Protein AF-A0A4Q2KN50-F1 (afdb_monomer_lite)

Secondary structure (DSSP, 8-state):
---TT--HHHHHHHHHHHHHHTPPPP----TTTTTTTPPPSSPPPPSS-SSSS---SSSS----SSSPP-PPPPPP-

InterPro domains:
  IPR005110 MoeA, N-terminal and linker domain [PF03453] (18-64)
  IPR036135 MoeA, N-terminal and linker domain superfamily [SSF63882] (13-66)

Sequence (77 aa):
MNLRHVAWDAARAAAHRVGSALRTPAEHVELAPGALGRTLALDVQAHAAIPAHDTSAMDGWVVAGDPPWRLAEPLRA

pLDDT: mean 91.26, std 7.6, range [58.09, 97.25]

Radius of gyration: 28.34 Å; chains: 1; bounding box: 55×36×67 Å

Organism: NCBI:txid205332

Structure (mmCIF, N/CA/C/O backbone):
data_AF-A0A4Q2KN50-F1
#
_entry.id   AF-A0A4Q2KN50-F1
#
loop_
_atom_site.group_PDB
_atom_site.id
_atom_site.type_symbol
_atom_site.label_atom_id
_atom_site.label_alt_id
_atom_site.label_comp_id
_atom_site.label_asym_id
_atom_site.label_entity_id
_atom_site.label_seq_id
_atom_site.pdbx_PDB_ins_code
_atom_site.Cartn_x
_atom_site.Cartn_y
_atom_site.Cartn_z
_atom_site.occupancy
_atom_site.B_iso_or_equiv
_atom_site.auth_seq_id
_atom_site.auth_comp_id
_atom_site.auth_asym_id
_atom_site.auth_atom_id
_atom_site.pdbx_PDB_model_num
ATOM 1 N N . MET A 1 1 ? -28.288 -12.462 28.115 1.00 58.09 1 MET A N 1
ATOM 2 C CA . MET A 1 1 ? -27.141 -13.327 28.471 1.00 58.09 1 MET A CA 1
ATOM 3 C C . MET A 1 1 ? -26.324 -12.610 29.535 1.00 58.09 1 MET A C 1
ATOM 5 O O . MET A 1 1 ? -25.885 -11.498 29.278 1.00 58.09 1 MET A O 1
ATOM 9 N N . ASN A 1 2 ? -26.209 -13.174 30.737 1.00 71.31 2 ASN A N 1
ATOM 10 C CA . ASN A 1 2 ? -25.407 -12.597 31.820 1.00 71.31 2 ASN A CA 1
ATOM 11 C C . ASN A 1 2 ? -23.926 -12.934 31.561 1.00 71.31 2 ASN A C 1
ATOM 13 O O . ASN A 1 2 ? -23.596 -14.107 31.438 1.00 71.31 2 ASN A O 1
ATOM 17 N N . LEU A 1 3 ? -23.056 -11.926 31.420 1.00 77.19 3 LEU A N 1
ATOM 18 C CA . LEU A 1 3 ? -21.624 -12.108 31.114 1.00 77.19 3 LEU A CA 1
ATOM 19 C C . LEU A 1 3 ? -20.759 -12.423 32.348 1.00 77.19 3 LEU A C 1
ATOM 21 O O . LEU A 1 3 ? -19.538 -12.503 32.244 1.00 77.19 3 LEU A O 1
ATOM 25 N N . ARG A 1 4 ? -21.359 -12.598 33.527 1.00 81.50 4 ARG A N 1
ATOM 26 C CA . ARG A 1 4 ? -20.631 -12.985 34.739 1.00 81.50 4 ARG A CA 1
ATOM 27 C C . ARG A 1 4 ? -20.282 -14.481 34.675 1.00 81.50 4 ARG A C 1
ATOM 29 O O . ARG A 1 4 ? -21.169 -15.297 34.461 1.00 81.50 4 ARG A O 1
ATOM 36 N N . HIS A 1 5 ? -19.003 -14.818 34.893 1.00 86.81 5 HIS A N 1
ATOM 37 C CA . HIS A 1 5 ? -18.465 -16.193 34.966 1.00 86.81 5 HIS A CA 1
ATOM 38 C C . HIS A 1 5 ? -18.525 -16.997 33.650 1.00 86.81 5 HIS A C 1
ATOM 40 O O . HIS A 1 5 ? -18.646 -18.220 33.667 1.00 86.81 5 HIS A O 1
ATOM 46 N N . VAL A 1 6 ? -18.435 -16.332 32.497 1.00 92.38 6 VAL A N 1
ATOM 47 C CA . VAL A 1 6 ? -18.315 -17.026 31.204 1.00 92.38 6 VAL A CA 1
ATOM 48 C C . VAL A 1 6 ? -16.866 -17.443 30.933 1.00 92.38 6 VAL A C 1
ATOM 50 O O . VAL A 1 6 ? -15.929 -16.802 31.410 1.00 92.38 6 VAL A O 1
ATOM 53 N N . ALA A 1 7 ? -16.677 -18.495 30.134 1.00 95.12 7 ALA A N 1
ATOM 54 C CA . ALA A 1 7 ? -15.357 -18.861 29.628 1.00 95.12 7 ALA A CA 1
ATOM 55 C C . ALA A 1 7 ? -14.716 -17.688 28.864 1.00 95.12 7 ALA A C 1
ATOM 57 O O . ALA A 1 7 ? -15.416 -16.875 28.251 1.00 95.12 7 ALA A O 1
ATOM 58 N N . TRP A 1 8 ? -13.384 -17.619 28.876 1.00 93.81 8 TRP A N 1
ATOM 59 C CA . TRP A 1 8 ? -12.623 -16.515 28.284 1.00 93.81 8 TRP A CA 1
ATOM 60 C C . TRP A 1 8 ? -13.012 -16.220 26.829 1.00 93.81 8 TRP A C 1
ATOM 62 O O . TRP A 1 8 ? -13.283 -15.069 26.486 1.00 93.81 8 TRP A O 1
ATOM 72 N N . ASP A 1 9 ? -13.132 -17.250 25.992 1.00 96.62 9 ASP A N 1
ATOM 73 C CA . ASP A 1 9 ? -13.473 -17.075 24.576 1.00 96.62 9 ASP A CA 1
ATOM 74 C C . ASP A 1 9 ? -14.870 -16.475 24.389 1.00 96.62 9 ASP A C 1
ATOM 76 O O . ASP A 1 9 ? -15.074 -15.599 23.546 1.00 96.62 9 ASP A O 1
ATOM 80 N N . ALA A 1 10 ? -15.826 -16.869 25.236 1.00 94.81 10 ALA A N 1
ATOM 81 C CA . ALA A 1 10 ? -17.168 -16.301 25.233 1.00 94.81 10 ALA A CA 1
ATOM 82 C C . ALA A 1 10 ? -17.165 -14.833 25.695 1.00 94.81 10 ALA A C 1
ATOM 84 O O . ALA A 1 10 ? -17.861 -14.006 25.096 1.00 94.81 10 ALA A O 1
ATOM 85 N N . ALA A 1 11 ? -16.357 -14.485 26.707 1.00 95.25 11 ALA A N 1
ATOM 86 C CA . ALA A 1 11 ? -16.169 -13.097 27.138 1.00 95.25 11 ALA A CA 1
ATOM 87 C C . ALA A 1 11 ? -15.563 -12.244 26.016 1.00 95.25 11 ALA A C 1
ATOM 89 O O . ALA A 1 11 ? -16.092 -11.181 25.685 1.00 95.25 11 ALA A O 1
ATOM 90 N N . ARG A 1 12 ? -14.489 -12.729 25.381 1.00 96.00 12 ARG A N 1
ATOM 91 C CA . ARG A 1 12 ? -13.799 -12.035 24.289 1.00 96.00 12 ARG A CA 1
ATOM 92 C C . ARG A 1 12 ? -14.705 -11.852 23.073 1.00 96.00 12 ARG A C 1
ATOM 94 O O . ARG A 1 12 ? -14.760 -10.755 22.521 1.00 96.00 12 ARG A O 1
ATOM 101 N N . ALA A 1 13 ? -15.461 -12.878 22.685 1.00 96.12 13 ALA A N 1
ATOM 102 C CA . ALA A 1 13 ? -16.419 -12.792 21.584 1.00 96.12 13 ALA A CA 1
ATOM 103 C C . ALA A 1 13 ? -17.565 -11.812 21.883 1.00 96.12 13 ALA A C 1
ATOM 105 O O . ALA A 1 13 ? -18.034 -11.103 20.991 1.00 96.12 13 ALA A O 1
ATOM 106 N N . ALA A 1 14 ? -18.029 -11.745 23.134 1.00 95.25 14 ALA A N 1
ATOM 107 C CA . ALA A 1 14 ? -19.015 -10.753 23.549 1.00 95.25 14 ALA A CA 1
ATOM 108 C C . ALA A 1 14 ? -18.445 -9.328 23.496 1.00 95.25 14 ALA A C 1
ATOM 110 O O . ALA A 1 14 ? -19.078 -8.455 22.906 1.00 95.25 14 ALA A O 1
ATOM 111 N N . ALA A 1 15 ? -17.238 -9.107 24.028 1.00 94.88 15 ALA A N 1
ATOM 112 C CA . ALA A 1 15 ? -16.559 -7.813 23.970 1.00 94.88 15 ALA A CA 1
ATOM 113 C C . ALA A 1 15 ? -16.335 -7.351 22.521 1.00 94.88 15 ALA A C 1
ATOM 115 O O . ALA A 1 15 ? -16.641 -6.210 22.184 1.00 94.88 15 ALA A O 1
ATOM 116 N N . HIS A 1 16 ? -15.887 -8.249 21.638 1.00 95.69 16 HIS A N 1
ATOM 117 C CA . HIS A 1 16 ? -15.696 -7.941 20.222 1.00 95.69 16 HIS A CA 1
ATOM 118 C C . HIS A 1 16 ? -17.010 -7.584 19.513 1.00 95.69 16 HIS A C 1
ATOM 120 O O . HIS A 1 16 ? -17.048 -6.612 18.758 1.00 95.69 16 HIS A O 1
ATOM 126 N N . ARG A 1 17 ? -18.101 -8.319 19.778 1.00 95.88 17 ARG A N 1
ATOM 127 C CA . ARG A 1 17 ? -19.427 -7.996 19.223 1.00 95.88 17 ARG A CA 1
ATOM 128 C C . ARG A 1 17 ? -19.912 -6.622 19.667 1.00 95.88 17 ARG A C 1
ATOM 130 O O . ARG A 1 17 ? -20.353 -5.847 18.826 1.00 95.88 17 ARG A O 1
ATOM 137 N N . VAL A 1 18 ? -19.815 -6.317 20.961 1.00 95.19 18 VAL A N 1
ATOM 138 C CA . VAL A 1 18 ? -20.232 -5.013 21.498 1.00 95.19 18 VAL A CA 1
ATOM 139 C C . VAL A 1 18 ? -19.379 -3.893 20.906 1.00 95.19 18 VAL A C 1
ATOM 141 O O . VAL A 1 18 ? -19.933 -2.931 20.386 1.00 95.19 18 VAL A O 1
ATOM 144 N N . GLY A 1 1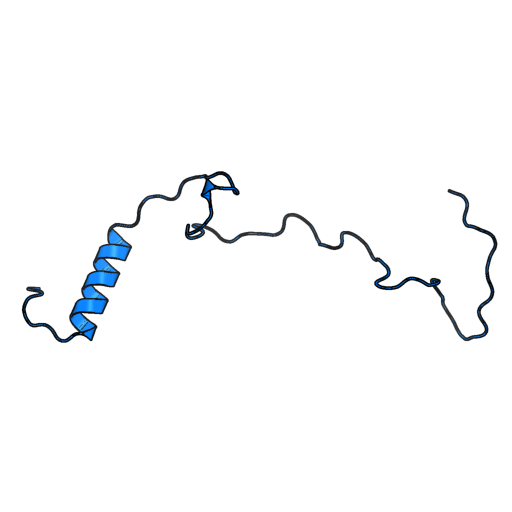9 ? -18.051 -4.044 20.892 1.00 94.00 19 GLY A N 1
ATOM 145 C CA . GLY A 1 19 ? -17.154 -3.064 20.274 1.00 94.00 19 GLY A CA 1
ATOM 146 C C . GLY A 1 19 ? -17.442 -2.853 18.785 1.00 94.00 19 GLY A C 1
ATOM 147 O O . GLY A 1 19 ? -17.441 -1.725 18.309 1.00 94.00 19 GLY A O 1
ATOM 148 N N . SER A 1 20 ? -17.774 -3.923 18.058 1.00 93.62 20 SER A N 1
ATOM 149 C CA . SER A 1 20 ? -18.134 -3.847 16.637 1.00 93.62 20 SER A CA 1
ATOM 150 C C . SER A 1 20 ? -19.462 -3.131 16.390 1.00 93.62 20 SER A C 1
ATOM 152 O O . SER A 1 20 ? -19.588 -2.449 15.372 1.00 93.62 20 SER A O 1
ATOM 154 N N . ALA A 1 21 ? -20.435 -3.292 17.293 1.00 94.56 21 ALA A N 1
ATOM 155 C CA . ALA A 1 21 ? -21.739 -2.632 17.229 1.00 94.56 21 ALA A CA 1
ATOM 156 C C . ALA A 1 21 ? -21.677 -1.149 17.634 1.00 94.56 21 ALA A C 1
ATOM 158 O O . ALA A 1 21 ? -22.490 -0.359 17.170 1.00 94.56 21 ALA A O 1
ATOM 159 N N . LEU A 1 22 ? -20.706 -0.774 18.473 1.00 93.75 22 LEU A N 1
ATOM 160 C CA . LEU A 1 22 ? -20.475 0.597 18.943 1.00 93.75 22 LEU A CA 1
ATOM 161 C C . LEU A 1 22 ? -19.383 1.331 18.149 1.00 93.75 22 LEU A C 1
ATOM 163 O O . LEU A 1 22 ? -18.829 2.319 18.631 1.00 93.75 22 LEU A O 1
ATOM 167 N N . ARG A 1 23 ? -19.036 0.849 16.949 1.00 90.12 23 ARG A N 1
ATOM 168 C CA . ARG A 1 23 ? -18.058 1.530 16.093 1.00 90.12 23 ARG A CA 1
ATOM 169 C C . ARG A 1 23 ? -18.518 2.953 15.788 1.00 90.12 23 ARG A C 1
ATOM 171 O O . ARG A 1 23 ? -19.675 3.182 15.440 1.00 90.12 23 ARG A O 1
ATOM 178 N N . THR A 1 24 ? -17.590 3.895 15.898 1.00 90.69 24 THR A N 1
ATOM 179 C CA . THR A 1 24 ? -17.817 5.284 15.503 1.00 90.69 24 THR A CA 1
ATOM 180 C C . THR A 1 24 ? -18.014 5.377 13.988 1.00 90.69 24 THR A C 1
ATOM 182 O O . THR A 1 24 ? -17.414 4.580 13.256 1.00 90.69 24 THR A O 1
ATOM 185 N N . PRO A 1 25 ? -18.805 6.346 13.496 1.00 92.94 25 PRO A N 1
ATOM 186 C CA . PRO A 1 25 ? -18.892 6.621 12.069 1.00 92.94 25 PRO A CA 1
ATOM 187 C C . PRO A 1 25 ? -17.515 6.891 11.458 1.00 92.94 25 PRO A C 1
ATOM 189 O O . PRO A 1 25 ? -16.600 7.369 12.134 1.00 92.94 25 PRO A O 1
ATOM 192 N N . ALA A 1 26 ? -17.382 6.591 10.168 1.00 95.62 26 ALA A N 1
ATOM 193 C CA . ALA A 1 26 ? -16.221 7.015 9.405 1.00 95.62 26 ALA A CA 1
ATOM 194 C C . ALA A 1 26 ? -16.196 8.545 9.301 1.00 95.62 26 ALA A C 1
ATOM 196 O O . ALA A 1 26 ? -17.239 9.186 9.175 1.00 95.62 26 ALA A O 1
ATOM 197 N N . GLU A 1 27 ? -14.999 9.116 9.320 1.00 95.38 27 GLU A N 1
ATOM 198 C CA . GLU A 1 27 ? -14.775 10.542 9.112 1.00 95.38 27 GLU A CA 1
ATOM 199 C C . GLU A 1 27 ? -13.576 10.738 8.186 1.00 95.38 27 GLU A C 1
ATOM 201 O O . GLU A 1 27 ? -12.695 9.877 8.094 1.00 95.38 27 GLU A O 1
ATOM 206 N N . HIS A 1 28 ? -13.545 11.880 7.507 1.00 95.81 28 HIS A N 1
ATOM 207 C CA . HIS A 1 28 ? -12.361 12.308 6.779 1.00 95.81 28 HIS A CA 1
ATOM 208 C C . HIS A 1 28 ? -11.372 12.926 7.761 1.00 95.81 28 HIS A C 1
ATOM 210 O O . HIS A 1 28 ? -11.732 13.787 8.560 1.00 95.81 28 HIS A O 1
ATOM 216 N N . VAL A 1 29 ? -10.121 12.488 7.679 1.00 95.50 29 VAL A N 1
ATOM 217 C CA . VAL A 1 29 ? -9.014 13.031 8.463 1.00 95.50 29 VAL A CA 1
ATOM 218 C C . VAL A 1 29 ? -7.862 13.367 7.536 1.00 95.50 29 VAL A C 1
ATOM 220 O O . VAL A 1 29 ? -7.662 12.704 6.518 1.00 95.50 29 VAL A O 1
ATOM 223 N N . GLU A 1 30 ? -7.077 14.366 7.920 1.00 96.75 30 GLU A N 1
ATOM 224 C CA . GLU A 1 30 ? -5.800 14.635 7.270 1.00 96.75 30 GLU A CA 1
ATOM 225 C C . GLU A 1 30 ? -4.839 13.454 7.466 1.00 96.75 30 GLU A C 1
ATOM 227 O O . GLU A 1 30 ? -4.766 12.863 8.550 1.00 96.75 30 GLU A O 1
ATOM 232 N N . LEU A 1 31 ? -4.072 13.134 6.418 1.00 94.94 31 LEU A N 1
ATOM 233 C CA . LEU A 1 31 ? -3.115 12.020 6.416 1.00 94.94 31 LEU A CA 1
ATOM 234 C C . LEU A 1 31 ? -2.110 12.128 7.568 1.00 94.94 31 LEU A C 1
ATOM 236 O O . LEU A 1 31 ? -1.901 11.172 8.312 1.00 94.94 31 LEU A O 1
ATOM 240 N N . ALA A 1 32 ? -1.517 13.305 7.749 1.00 93.00 32 ALA A N 1
ATOM 241 C CA . ALA A 1 32 ? -0.593 13.571 8.840 1.00 93.00 32 ALA A CA 1
ATOM 242 C C . ALA A 1 32 ? -1.019 14.832 9.609 1.00 93.00 32 ALA A C 1
ATOM 244 O O . ALA A 1 32 ? -1.344 15.837 8.979 1.00 93.00 32 ALA A O 1
ATOM 245 N N . PRO A 1 33 ? -1.001 14.808 10.957 1.00 89.75 33 PRO A N 1
ATOM 246 C CA . PRO A 1 33 ? -0.725 13.658 11.832 1.00 89.75 33 PRO A CA 1
ATOM 247 C C . PRO A 1 33 ? -1.957 12.762 12.090 1.00 89.75 33 PRO A C 1
ATOM 249 O O . PRO A 1 33 ? -1.840 11.741 12.764 1.00 89.75 33 PRO A O 1
ATOM 252 N N . GLY A 1 34 ? -3.139 13.152 11.600 1.00 93.69 34 GLY A N 1
ATOM 253 C CA . GLY A 1 34 ? -4.434 12.650 12.075 1.00 93.69 34 GLY A CA 1
ATOM 254 C C . GLY A 1 34 ? -4.769 11.195 11.741 1.00 93.69 34 GLY A C 1
ATOM 255 O O . GLY A 1 34 ? -5.580 10.591 12.446 1.00 93.69 34 GLY A O 1
ATOM 256 N N . ALA A 1 35 ? -4.160 10.610 10.705 1.00 95.56 35 ALA A N 1
ATOM 257 C CA . ALA A 1 35 ? -4.473 9.243 10.292 1.00 95.56 35 ALA A CA 1
ATOM 258 C C . ALA A 1 35 ? -3.685 8.160 11.053 1.00 95.56 35 ALA A C 1
ATOM 260 O O . ALA A 1 35 ? -4.067 6.987 11.009 1.00 95.56 35 ALA A O 1
ATOM 261 N N . LEU A 1 36 ? -2.603 8.507 11.764 1.00 95.94 36 LEU A N 1
ATOM 262 C CA . LEU A 1 36 ? -1.775 7.511 12.451 1.00 95.94 36 LEU A CA 1
ATOM 263 C C . LEU A 1 36 ? -2.574 6.805 13.561 1.00 95.94 36 LEU A C 1
ATOM 265 O O . LEU A 1 36 ? -3.132 7.441 14.450 1.00 95.94 36 LEU A O 1
ATOM 269 N N . GLY A 1 37 ? -2.624 5.471 13.509 1.00 94.06 37 GLY A N 1
ATOM 270 C CA . GLY A 1 37 ? -3.380 4.647 14.462 1.00 94.06 37 GLY A CA 1
ATOM 271 C C . GLY A 1 37 ? -4.881 4.525 14.166 1.00 94.06 37 GLY A C 1
ATOM 272 O O . GLY A 1 37 ? -5.591 3.851 14.912 1.00 94.06 37 GLY A O 1
ATOM 273 N N . ARG A 1 38 ? -5.380 5.134 13.083 1.00 94.81 38 ARG A N 1
ATOM 274 C CA . ARG A 1 38 ? -6.765 4.968 12.616 1.00 94.81 38 ARG A CA 1
ATOM 275 C C . ARG A 1 38 ? -6.918 3.678 11.801 1.00 94.81 38 ARG A C 1
ATOM 277 O O . ARG A 1 38 ? -5.952 3.126 11.283 1.00 94.81 38 ARG A O 1
ATOM 284 N N . THR A 1 39 ? -8.155 3.205 11.665 1.00 93.81 39 THR A N 1
ATOM 285 C CA . THR A 1 39 ? -8.518 2.108 10.753 1.00 93.81 39 THR A CA 1
ATOM 286 C C . THR A 1 39 ? -9.177 2.690 9.508 1.00 93.81 39 THR A C 1
ATOM 288 O O . THR A 1 39 ? -10.072 3.525 9.629 1.00 93.81 39 THR A O 1
ATOM 291 N N . LEU A 1 40 ? -8.749 2.246 8.324 1.00 95.75 40 LEU A N 1
ATOM 292 C CA . LEU A 1 40 ? -9.382 2.626 7.062 1.00 95.75 40 LEU A CA 1
ATOM 293 C C . LEU A 1 40 ? -10.841 2.159 7.040 1.00 95.75 40 LEU A C 1
ATOM 295 O O . LEU A 1 40 ? -11.137 1.000 7.325 1.00 95.75 40 LEU A O 1
ATOM 299 N N . ALA A 1 41 ? -11.747 3.074 6.704 1.00 95.75 41 ALA A N 1
ATOM 300 C CA . ALA A 1 41 ? -13.168 2.765 6.573 1.00 95.75 41 ALA A CA 1
ATOM 301 C C . ALA A 1 41 ? -13.525 2.174 5.199 1.00 95.75 41 ALA A C 1
ATOM 303 O O . ALA A 1 41 ? -14.561 1.529 5.065 1.00 95.75 41 ALA A O 1
ATOM 304 N N . LEU A 1 42 ? -12.682 2.420 4.195 1.00 95.00 42 LEU A N 1
ATOM 305 C CA . LEU A 1 42 ? -12.844 2.015 2.801 1.00 95.00 42 LEU A CA 1
ATOM 306 C C . LEU A 1 42 ? -11.481 1.596 2.237 1.00 95.00 42 LEU A C 1
ATOM 308 O O . LEU A 1 42 ? -10.441 2.021 2.748 1.00 95.00 42 LEU A O 1
ATOM 312 N N . ASP A 1 43 ? -11.497 0.804 1.168 1.00 97.25 43 ASP A N 1
ATOM 313 C CA . ASP A 1 43 ? -10.284 0.426 0.444 1.00 97.25 43 ASP A CA 1
ATOM 314 C C . ASP A 1 43 ? -9.595 1.655 -0.167 1.00 97.25 43 ASP A C 1
ATOM 316 O O . ASP A 1 43 ? -10.248 2.563 -0.688 1.00 97.25 43 ASP A O 1
ATOM 320 N N . VAL A 1 44 ? -8.260 1.662 -0.156 1.00 95.50 44 VAL A N 1
ATOM 321 C CA . VA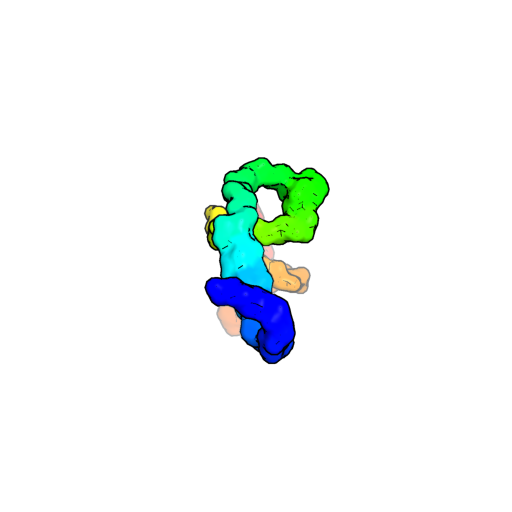L A 1 44 ? -7.459 2.692 -0.830 1.00 95.50 44 VAL A CA 1
ATOM 322 C C . VAL A 1 44 ? -7.157 2.223 -2.244 1.00 95.50 44 VAL A C 1
ATOM 324 O O . VAL A 1 44 ? -6.514 1.194 -2.442 1.00 95.50 44 VAL A O 1
ATOM 327 N N . GLN A 1 45 ? -7.610 2.991 -3.228 1.00 96.56 45 GLN A N 1
ATOM 328 C CA . GLN A 1 45 ? -7.374 2.715 -4.641 1.00 96.56 45 GLN A CA 1
ATOM 329 C C . GLN A 1 45 ? -6.266 3.628 -5.163 1.00 96.56 45 GLN A C 1
ATOM 331 O O . GLN A 1 45 ? -6.251 4.828 -4.882 1.00 96.56 45 GLN A O 1
ATOM 336 N N . ALA A 1 46 ? -5.332 3.068 -5.931 1.00 95.88 46 ALA A N 1
ATOM 337 C CA . ALA A 1 46 ? -4.316 3.870 -6.597 1.00 95.88 46 ALA A CA 1
ATOM 338 C C . ALA A 1 46 ? -4.968 4.710 -7.703 1.00 95.88 46 ALA A C 1
ATOM 340 O O . ALA A 1 46 ? -5.655 4.182 -8.574 1.00 95.88 46 ALA A O 1
ATOM 341 N N . HIS A 1 47 ? -4.728 6.020 -7.688 1.00 95.62 47 HIS A N 1
ATOM 342 C CA . HIS A 1 47 ? -5.239 6.920 -8.726 1.00 95.62 47 HIS A CA 1
ATOM 343 C C . HIS A 1 47 ? -4.435 6.854 -10.034 1.00 95.62 47 HIS A C 1
ATOM 345 O O . HIS A 1 47 ? -4.929 7.285 -11.072 1.00 95.62 47 HIS A O 1
ATOM 351 N N . ALA A 1 48 ? -3.204 6.338 -9.989 1.00 96.25 48 ALA A N 1
ATOM 352 C CA . ALA A 1 48 ? -2.313 6.230 -11.138 1.00 96.25 48 ALA A CA 1
ATOM 353 C C . ALA A 1 48 ? -1.337 5.055 -10.975 1.00 96.25 48 ALA A C 1
ATOM 355 O O . ALA A 1 48 ? -1.070 4.609 -9.856 1.00 96.25 48 ALA A O 1
ATOM 356 N N . ALA A 1 49 ? -0.785 4.583 -12.095 1.00 95.88 49 ALA A N 1
ATOM 357 C CA . ALA A 1 49 ? 0.334 3.647 -12.094 1.00 95.88 49 ALA A CA 1
ATOM 358 C C . ALA A 1 49 ? 1.603 4.334 -11.573 1.00 95.88 49 ALA A C 1
ATOM 360 O O . ALA A 1 49 ? 1.863 5.494 -11.897 1.00 95.88 49 ALA A O 1
ATOM 361 N N . ILE A 1 50 ? 2.390 3.608 -10.779 1.00 94.12 50 ILE A N 1
ATOM 362 C CA . ILE A 1 50 ? 3.682 4.066 -10.267 1.00 94.12 50 ILE A CA 1
ATOM 363 C C . ILE A 1 50 ? 4.704 2.938 -10.498 1.00 94.12 50 ILE A C 1
ATOM 365 O O . ILE A 1 50 ? 4.512 1.855 -9.942 1.00 94.12 50 ILE A O 1
ATOM 369 N N . PRO A 1 51 ? 5.770 3.157 -11.295 1.00 93.88 51 PRO A N 1
ATOM 370 C CA . PRO A 1 51 ? 6.087 4.391 -12.020 1.00 93.88 51 PRO A CA 1
ATOM 371 C C . PRO A 1 51 ? 5.074 4.682 -13.137 1.00 93.88 51 PRO A C 1
ATOM 373 O O . PRO A 1 51 ? 4.401 3.789 -13.642 1.00 93.88 51 PRO A O 1
ATOM 376 N N . ALA A 1 52 ? 4.958 5.954 -13.513 1.00 94.75 52 ALA A N 1
ATOM 377 C CA . ALA A 1 52 ? 3.990 6.387 -14.522 1.00 94.75 52 ALA A CA 1
ATOM 378 C C . ALA A 1 52 ? 4.401 6.030 -15.966 1.00 94.75 52 ALA A C 1
ATOM 380 O O . ALA A 1 52 ? 3.597 6.173 -16.882 1.00 94.75 52 ALA A O 1
ATOM 381 N N . HIS A 1 53 ? 5.651 5.621 -16.179 1.00 93.75 53 HIS A N 1
ATOM 382 C CA . HIS A 1 53 ? 6.234 5.297 -17.478 1.00 93.75 53 HIS A CA 1
ATOM 383 C C . HIS A 1 53 ? 7.389 4.307 -17.309 1.00 93.75 53 HIS A C 1
ATOM 385 O O . HIS A 1 53 ? 7.929 4.157 -16.207 1.00 93.75 53 HIS A O 1
ATOM 391 N N . ASP A 1 54 ? 7.783 3.674 -18.413 1.00 94.00 54 ASP A N 1
ATOM 392 C CA . ASP A 1 54 ? 8.969 2.825 -18.467 1.00 94.00 54 ASP A CA 1
ATOM 393 C C . ASP A 1 54 ? 10.201 3.651 -18.086 1.00 94.00 54 ASP A C 1
ATOM 395 O O . ASP A 1 54 ? 10.493 4.688 -18.683 1.00 94.00 54 ASP A O 1
ATOM 399 N N . THR A 1 55 ? 10.909 3.204 -17.054 1.00 92.69 55 THR A N 1
ATOM 400 C CA . THR A 1 55 ? 12.071 3.898 -16.501 1.00 92.69 55 THR A CA 1
ATOM 401 C C . THR A 1 55 ? 13.202 2.910 -16.260 1.00 92.69 55 THR A C 1
ATOM 403 O O . THR A 1 55 ? 12.967 1.736 -15.961 1.00 92.69 55 THR A O 1
ATOM 406 N N . SER A 1 56 ? 14.442 3.375 -16.409 1.00 93.69 56 SER A N 1
ATOM 407 C CA . SER A 1 56 ? 15.609 2.550 -16.115 1.00 93.69 56 SER A CA 1
ATOM 408 C C . SER A 1 56 ? 15.801 2.439 -14.608 1.00 93.69 56 SER A C 1
ATOM 410 O O . SER A 1 56 ? 15.812 3.439 -13.894 1.00 93.69 56 SER A O 1
ATOM 412 N N . ALA A 1 57 ? 16.022 1.220 -14.125 1.00 94.69 57 ALA A N 1
ATOM 413 C CA . ALA A 1 57 ? 16.428 0.984 -12.742 1.00 94.69 57 ALA A CA 1
ATOM 414 C C . ALA A 1 57 ? 17.929 1.245 -12.506 1.00 94.69 57 ALA A C 1
ATOM 416 O O . ALA A 1 57 ? 18.392 1.164 -11.371 1.00 94.69 57 ALA A O 1
ATOM 417 N N . MET A 1 58 ? 18.698 1.493 -13.571 1.00 95.56 58 MET A N 1
ATOM 418 C CA . MET A 1 58 ? 20.156 1.597 -13.529 1.00 95.56 58 MET A CA 1
ATOM 419 C C . MET A 1 58 ? 20.669 2.751 -14.385 1.00 95.56 58 MET A C 1
ATOM 421 O O . MET A 1 58 ? 20.087 3.084 -15.421 1.00 95.56 58 MET A O 1
ATOM 425 N N . ASP A 1 59 ? 21.828 3.271 -14.003 1.00 94.62 59 ASP A N 1
ATOM 426 C CA . ASP A 1 59 ? 22.622 4.128 -14.872 1.00 94.62 59 ASP A CA 1
ATOM 427 C C . ASP A 1 59 ? 23.196 3.287 -16.016 1.00 94.62 59 ASP A C 1
ATOM 429 O O . ASP A 1 59 ? 23.854 2.266 -15.803 1.00 94.62 59 ASP A O 1
ATOM 433 N N . GLY A 1 60 ? 22.931 3.694 -17.252 1.00 89.06 60 GLY A N 1
ATOM 434 C CA . GLY A 1 60 ? 23.343 2.942 -18.427 1.00 89.06 60 GLY A CA 1
ATOM 435 C C . GLY A 1 60 ? 22.737 3.489 -19.709 1.00 89.06 60 GLY A C 1
ATOM 436 O O . GLY A 1 60 ? 22.254 4.618 -19.758 1.00 89.06 60 GLY A O 1
ATOM 437 N N . TRP A 1 61 ? 22.768 2.667 -20.754 1.00 87.69 61 TRP A N 1
ATOM 438 C CA . TRP A 1 61 ? 22.261 3.012 -22.079 1.00 87.69 61 TRP A CA 1
ATOM 439 C C . TRP A 1 61 ? 21.133 2.065 -22.470 1.00 87.69 61 TRP A C 1
ATOM 441 O O . TRP A 1 61 ? 21.230 0.857 -22.252 1.00 87.69 61 TRP A O 1
ATOM 451 N N . VAL A 1 62 ? 20.083 2.606 -23.087 1.00 89.38 62 VAL A N 1
ATOM 452 C CA . VAL A 1 62 ? 19.067 1.783 -23.750 1.00 89.38 62 VAL A CA 1
ATOM 453 C C . VAL A 1 62 ? 19.702 1.161 -24.991 1.00 89.38 62 VAL A C 1
ATOM 455 O O . VAL A 1 62 ? 20.273 1.868 -25.821 1.00 89.38 62 VAL A O 1
ATOM 458 N N . VAL A 1 63 ? 19.609 -0.161 -25.116 1.00 89.69 63 VAL A N 1
ATOM 459 C CA . VAL A 1 63 ? 20.138 -0.922 -26.254 1.00 89.69 63 VAL A CA 1
ATOM 460 C C . VAL A 1 63 ? 19.054 -1.821 -26.841 1.00 89.69 63 VAL A C 1
ATOM 462 O O . VAL A 1 63 ? 18.141 -2.245 -26.135 1.00 89.69 63 VAL A O 1
ATOM 465 N N . ALA A 1 64 ? 19.154 -2.121 -28.134 1.00 89.75 64 ALA A N 1
ATOM 466 C CA . ALA A 1 64 ? 18.275 -3.055 -28.831 1.00 89.75 64 ALA A CA 1
ATOM 467 C C . ALA A 1 64 ? 19.059 -3.817 -29.914 1.00 89.75 64 ALA A C 1
ATOM 469 O O . ALA A 1 64 ? 19.970 -3.257 -30.526 1.00 89.75 64 ALA A O 1
ATOM 470 N N . GLY A 1 65 ? 18.686 -5.077 -30.164 1.00 90.94 65 GLY A N 1
ATOM 471 C CA . GLY A 1 65 ? 19.333 -5.950 -31.155 1.00 90.94 65 GLY A CA 1
ATOM 472 C C . GLY A 1 65 ? 20.633 -6.606 -30.673 1.00 90.94 65 GLY A C 1
ATOM 473 O O . GLY A 1 65 ? 21.027 -6.449 -29.516 1.00 90.94 65 GLY A O 1
ATOM 474 N N . ASP A 1 66 ? 21.289 -7.346 -31.570 1.00 95.88 66 ASP A N 1
ATOM 475 C CA . ASP A 1 66 ? 22.524 -8.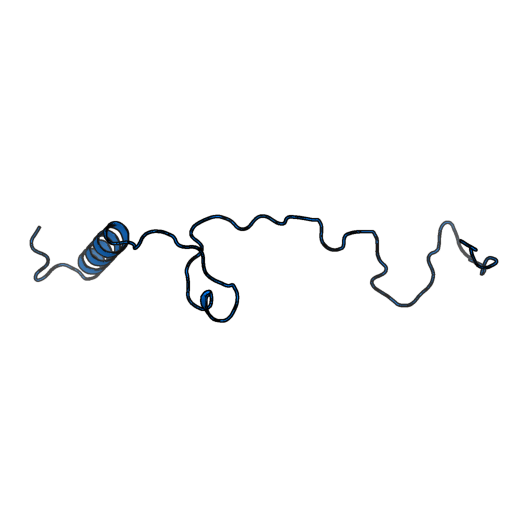077 -31.268 1.00 95.88 66 ASP A CA 1
ATOM 476 C C . ASP A 1 66 ? 23.740 -7.139 -31.131 1.00 95.88 66 ASP A C 1
ATOM 478 O O . ASP A 1 66 ? 23.842 -6.136 -31.847 1.00 95.88 66 ASP A O 1
ATOM 482 N N . PRO A 1 67 ? 24.691 -7.447 -30.231 1.00 93.56 67 PRO A N 1
ATOM 483 C CA . PRO A 1 67 ? 25.915 -6.667 -30.078 1.00 93.56 67 PRO A CA 1
ATOM 484 C C . PRO A 1 67 ? 26.851 -6.804 -31.301 1.00 93.56 67 PRO A C 1
ATOM 486 O O . PRO A 1 67 ? 26.771 -7.790 -32.037 1.00 93.56 67 PRO A O 1
ATOM 489 N N . PRO A 1 68 ? 27.814 -5.874 -31.493 1.00 94.00 68 PRO A N 1
ATOM 490 C CA . PRO A 1 68 ? 28.175 -4.772 -30.595 1.00 94.00 68 PRO A CA 1
ATOM 491 C C . PRO A 1 68 ? 27.366 -3.486 -30.833 1.00 94.00 68 PRO A C 1
ATOM 493 O O . PRO A 1 68 ? 27.314 -2.964 -31.947 1.00 94.00 68 PRO A O 1
ATOM 496 N N . TRP A 1 69 ? 26.811 -2.920 -29.757 1.00 92.38 69 TRP A N 1
ATOM 497 C CA . TRP A 1 69 ? 26.107 -1.635 -29.797 1.00 92.38 69 TRP A CA 1
ATOM 498 C C . TRP A 1 69 ? 27.084 -0.456 -29.885 1.00 92.38 69 TRP A C 1
ATOM 500 O O . TRP A 1 69 ? 28.182 -0.492 -29.327 1.00 92.38 69 TRP A O 1
ATOM 510 N N . ARG A 1 70 ? 26.678 0.609 -30.584 1.00 89.6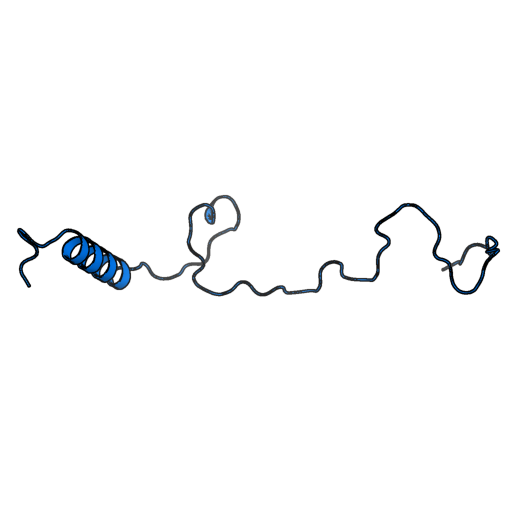2 70 ARG A N 1
ATOM 511 C CA . ARG A 1 70 ? 27.441 1.859 -30.728 1.00 89.62 70 ARG A CA 1
ATOM 512 C C . ARG A 1 70 ? 26.585 3.038 -30.283 1.00 89.62 70 ARG A C 1
ATOM 514 O O . ARG A 1 70 ? 25.370 3.005 -30.455 1.00 89.62 70 ARG A O 1
ATOM 521 N N . LEU A 1 71 ? 27.223 4.077 -29.746 1.00 87.25 71 LEU A N 1
ATOM 522 C CA . LEU A 1 71 ? 26.534 5.321 -29.408 1.00 87.25 71 LEU A CA 1
ATOM 523 C C . LEU A 1 71 ? 26.013 5.984 -30.688 1.00 87.25 71 LEU A C 1
ATOM 525 O O . LEU A 1 71 ? 26.765 6.161 -31.647 1.00 87.25 71 LEU A O 1
ATOM 529 N N . ALA A 1 72 ? 24.726 6.324 -30.691 1.00 80.94 72 ALA A N 1
ATOM 530 C CA . ALA A 1 72 ? 24.124 7.157 -31.721 1.00 80.94 72 ALA A CA 1
ATOM 531 C C . ALA A 1 72 ? 24.334 8.645 -31.397 1.00 80.94 72 ALA A C 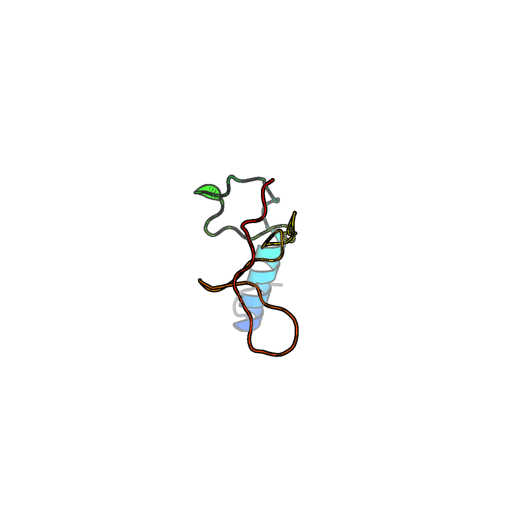1
ATOM 533 O O . ALA A 1 72 ? 24.652 9.008 -30.262 1.00 80.94 72 ALA A O 1
ATOM 534 N N . GLU A 1 73 ? 24.126 9.505 -32.395 1.00 82.25 73 GLU A N 1
ATOM 535 C CA . GLU A 1 73 ? 24.000 10.947 -32.165 1.00 82.25 73 GLU A CA 1
ATOM 536 C C . GLU A 1 73 ? 22.874 11.224 -31.148 1.00 82.25 73 GLU A C 1
ATOM 538 O O . GLU A 1 73 ? 21.861 10.512 -31.153 1.00 82.25 73 GLU A O 1
ATOM 543 N N . PRO A 1 74 ? 23.007 12.245 -30.281 1.00 77.62 74 PRO A N 1
ATOM 544 C CA . PRO A 1 74 ? 21.972 12.579 -29.312 1.00 77.62 74 PRO A CA 1
ATOM 545 C C . PRO A 1 74 ? 20.624 12.844 -29.987 1.00 77.62 74 PRO A C 1
ATOM 547 O O . PRO A 1 74 ? 20.533 13.635 -30.930 1.00 77.62 74 PRO A O 1
ATOM 550 N N . LEU A 1 75 ? 19.560 12.233 -29.460 1.00 74.31 75 LEU A N 1
ATOM 551 C CA . LEU A 1 75 ? 18.195 12.586 -29.839 1.00 74.31 75 LEU A CA 1
ATOM 552 C C . LEU A 1 75 ? 17.937 14.035 -29.405 1.00 74.31 75 LEU A C 1
ATOM 554 O O . LEU A 1 75 ? 17.983 14.350 -28.216 1.00 74.31 75 LEU A O 1
ATOM 558 N N . ARG A 1 76 ? 17.699 14.928 -30.368 1.00 71.75 76 ARG A N 1
ATOM 559 C CA . ARG A 1 76 ? 17.227 16.289 -30.088 1.00 71.75 76 ARG A CA 1
ATOM 560 C C . ARG A 1 76 ? 15.704 16.266 -30.031 1.00 71.75 76 ARG A C 1
ATOM 562 O O . ARG A 1 76 ? 15.080 15.699 -30.927 1.00 71.75 76 ARG A O 1
ATOM 569 N N . ALA A 1 77 ? 15.154 16.847 -28.968 1.00 63.62 77 ALA A N 1
ATOM 570 C CA . ALA A 1 77 ?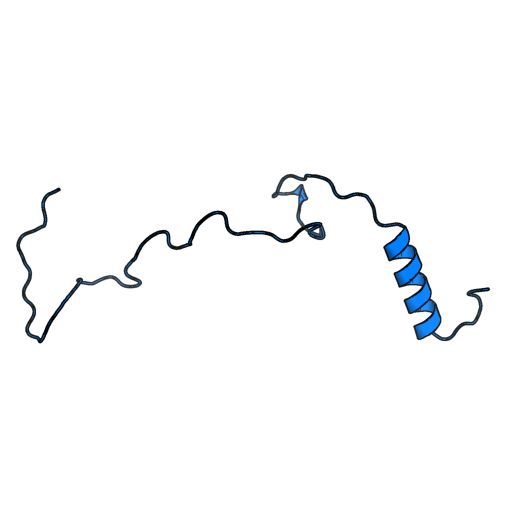 13.728 17.133 -28.850 1.00 63.62 77 ALA A CA 1
ATOM 571 C C . ALA A 1 77 ? 13.300 18.238 -29.827 1.00 63.62 77 ALA A C 1
ATOM 573 O O . ALA A 1 77 ? 14.146 19.116 -30.124 1.00 63.62 77 ALA A O 1
#

Foldseek 3Di:
DDLPPDDPVVNVVVVVVVCVVPDDDDDDDDPPPTCPPPDDPDDDDDPADVVNDDDDPDPDDDDDDDDDDDDDDDDDD